Protein AF-A0A959JM61-F1 (afdb_monomer)

pLDDT: mean 92.89, std 10.43, range [40.22, 98.12]

Structure (mmCIF, N/CA/C/O backbone):
data_AF-A0A959JM61-F1
#
_entry.id   AF-A0A959JM61-F1
#
loop_
_atom_site.group_PDB
_atom_site.id
_atom_site.type_symbol
_atom_site.label_atom_id
_atom_site.label_alt_id
_atom_site.label_comp_id
_atom_site.label_asym_id
_atom_site.label_entity_id
_atom_site.label_seq_id
_atom_site.pdbx_PDB_ins_code
_atom_site.Cartn_x
_atom_site.Cartn_y
_atom_site.Cartn_z
_atom_site.occupancy
_atom_site.B_iso_or_equiv
_atom_site.auth_seq_id
_atom_site.auth_comp_id
_atom_site.auth_asym_id
_atom_site.auth_atom_id
_atom_site.pdbx_PDB_model_num
ATOM 1 N N . MET A 1 1 ? 18.772 -8.098 22.381 1.00 58.75 1 MET A N 1
ATOM 2 C CA . MET A 1 1 ? 17.762 -7.462 23.258 1.00 58.75 1 MET A CA 1
ATOM 3 C C . MET A 1 1 ? 16.749 -6.774 22.359 1.00 58.75 1 MET A C 1
ATOM 5 O O . MET A 1 1 ? 17.173 -6.195 21.367 1.00 58.75 1 MET A O 1
ATOM 9 N N . ALA A 1 2 ? 15.447 -6.894 22.627 1.00 76.56 2 ALA A N 1
ATOM 10 C CA . ALA A 1 2 ? 14.438 -6.195 21.831 1.00 76.56 2 ALA A CA 1
ATOM 11 C C . ALA A 1 2 ? 14.551 -4.683 22.075 1.00 76.56 2 ALA A C 1
ATOM 13 O O . ALA A 1 2 ? 14.667 -4.252 23.222 1.00 76.56 2 ALA A O 1
ATOM 14 N N . ASN A 1 3 ? 14.543 -3.886 21.006 1.00 86.38 3 ASN A N 1
ATOM 15 C CA . ASN A 1 3 ? 14.499 -2.434 21.136 1.00 86.38 3 ASN A CA 1
ATOM 16 C C . ASN A 1 3 ? 13.146 -2.035 21.751 1.00 86.38 3 ASN A C 1
ATOM 18 O O . ASN A 1 3 ? 12.114 -2.493 21.256 1.00 86.38 3 ASN A O 1
ATOM 22 N N . PRO A 1 4 ? 13.115 -1.209 22.812 1.00 92.19 4 PRO A N 1
ATOM 23 C CA . PRO A 1 4 ? 11.859 -0.804 23.427 1.00 92.19 4 PRO A CA 1
ATOM 24 C C . PRO A 1 4 ? 11.046 0.065 22.462 1.00 92.19 4 PRO A C 1
ATOM 26 O O . PRO A 1 4 ? 11.589 0.962 21.810 1.00 92.19 4 PRO A O 1
ATOM 29 N N . VAL A 1 5 ? 9.735 -0.176 22.398 1.00 92.31 5 VAL A N 1
ATOM 30 C CA . VAL A 1 5 ? 8.798 0.680 21.660 1.00 92.31 5 VAL A CA 1
ATOM 31 C C . VAL A 1 5 ? 8.721 2.031 22.371 1.00 92.31 5 VAL A C 1
ATOM 33 O O . VAL A 1 5 ? 8.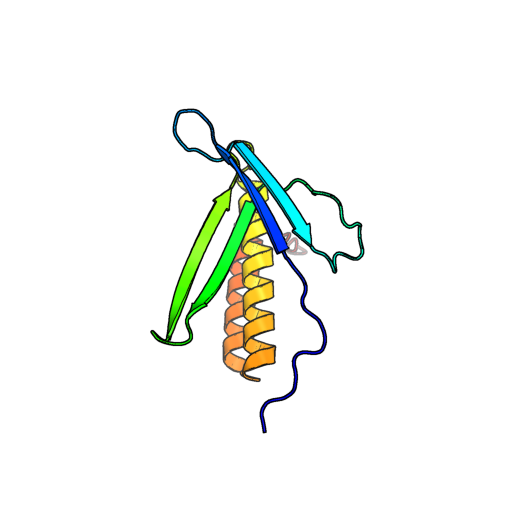341 2.100 23.536 1.00 92.31 5 VAL A O 1
ATOM 36 N N . LYS A 1 6 ? 9.109 3.107 21.677 1.00 94.31 6 LYS A N 1
ATOM 37 C CA . LYS A 1 6 ? 9.156 4.470 22.243 1.00 94.31 6 LYS A CA 1
ATOM 38 C C . LYS A 1 6 ? 7.919 5.314 21.936 1.00 94.31 6 LYS A C 1
ATOM 40 O O . LYS A 1 6 ? 7.650 6.270 22.652 1.00 94.31 6 LYS A O 1
ATOM 45 N N . LYS A 1 7 ? 7.196 4.985 20.867 1.00 93.44 7 LYS A N 1
ATOM 46 C CA . LYS A 1 7 ? 5.979 5.670 20.430 1.00 93.44 7 LYS A CA 1
ATOM 47 C C . LYS A 1 7 ? 5.056 4.657 19.768 1.00 93.44 7 LYS A C 1
ATOM 49 O O . LYS A 1 7 ? 5.527 3.796 19.027 1.00 93.44 7 LYS A O 1
ATOM 54 N N . VAL A 1 8 ? 3.762 4.793 20.029 1.00 92.88 8 VAL A N 1
ATOM 55 C CA . VAL A 1 8 ? 2.693 4.120 19.289 1.00 92.88 8 VAL A CA 1
ATOM 56 C C . VAL A 1 8 ? 1.951 5.195 18.503 1.00 92.88 8 VAL A C 1
ATOM 58 O O . VAL A 1 8 ? 1.721 6.285 19.023 1.00 92.88 8 VAL A O 1
ATOM 61 N N . SER A 1 9 ? 1.644 4.899 17.247 1.00 94.25 9 SER A N 1
ATOM 62 C CA . SER A 1 9 ? 0.930 5.777 16.323 1.00 94.25 9 SER A CA 1
ATOM 63 C C . SER A 1 9 ? -0.178 4.968 15.668 1.00 94.25 9 SER A C 1
ATOM 65 O O . SER A 1 9 ? 0.009 3.778 15.396 1.00 94.25 9 SER A O 1
ATOM 67 N N . SER A 1 10 ? -1.327 5.593 15.458 1.00 94.50 10 SER A N 1
ATOM 68 C CA . SER A 1 10 ? -2.526 4.943 14.947 1.00 94.50 10 SER A CA 1
ATOM 69 C C . SER A 1 10 ? -2.838 5.433 13.545 1.00 94.50 10 SER A C 1
ATOM 71 O O . SER A 1 10 ? -2.797 6.631 13.268 1.00 94.50 10 SER A O 1
ATOM 73 N N . ILE A 1 11 ? -3.231 4.499 12.683 1.00 94.69 11 ILE A N 1
ATOM 74 C CA . ILE A 1 11 ? -3.889 4.789 11.411 1.00 94.69 11 ILE A CA 1
ATOM 75 C C . ILE A 1 11 ? -5.330 4.305 11.550 1.00 94.69 11 ILE A C 1
ATOM 77 O O . ILE A 1 11 ? -5.564 3.161 11.936 1.00 94.69 11 ILE A O 1
ATOM 81 N N . GLN A 1 12 ? -6.294 5.178 11.272 1.00 96.12 12 GLN A N 1
ATOM 82 C CA . GLN A 1 12 ? -7.719 4.845 11.288 1.00 96.12 12 GLN A CA 1
ATOM 83 C C . GLN A 1 12 ? -8.281 5.042 9.890 1.00 96.12 12 GLN A C 1
ATOM 85 O O . GLN A 1 12 ? -8.024 6.073 9.272 1.00 96.12 12 GLN A O 1
ATOM 90 N N . ILE A 1 13 ? -9.034 4.054 9.412 1.00 97.00 13 ILE A N 1
ATOM 91 C CA . ILE A 1 13 ? -9.668 4.049 8.096 1.00 97.00 13 ILE A CA 1
ATOM 92 C C . ILE A 1 13 ? -11.145 3.735 8.315 1.00 97.00 13 ILE A C 1
ATOM 94 O O . ILE A 1 13 ? -11.470 2.672 8.846 1.00 97.00 13 ILE A O 1
ATOM 98 N N . ASN A 1 14 ? -12.022 4.644 7.898 1.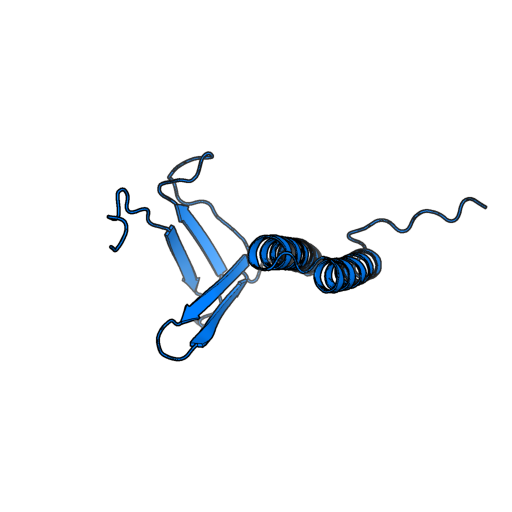00 97.62 14 ASN A N 1
ATOM 99 C CA . ASN A 1 14 ? -13.461 4.420 7.898 1.00 97.62 14 ASN A CA 1
ATOM 100 C C . ASN A 1 14 ? -13.924 4.168 6.465 1.00 97.62 14 ASN A C 1
ATOM 102 O O . ASN A 1 14 ? -13.532 4.876 5.537 1.00 97.62 14 ASN A O 1
ATOM 106 N N . ILE A 1 15 ? -14.773 3.156 6.306 1.00 98.00 15 ILE A N 1
ATOM 107 C CA . ILE A 1 15 ? -15.341 2.757 5.020 1.00 98.00 15 ILE A CA 1
ATOM 108 C C . ILE A 1 15 ? -16.859 2.878 5.140 1.00 98.00 15 ILE A C 1
ATOM 110 O O . ILE A 1 15 ? -17.482 2.159 5.923 1.00 98.00 15 ILE A O 1
ATOM 114 N N . GLY A 1 16 ? -17.451 3.792 4.377 1.00 97.69 16 GLY A N 1
ATOM 115 C CA . GLY A 1 16 ? -18.897 3.908 4.234 1.00 97.69 16 GLY A CA 1
ATOM 116 C C . GLY A 1 16 ? -19.385 2.976 3.135 1.00 97.69 16 GLY A C 1
ATOM 117 O O . GLY A 1 16 ? -18.939 3.075 1.993 1.00 97.69 16 GLY A O 1
ATOM 118 N N . LEU A 1 17 ? -20.295 2.066 3.477 1.00 97.81 17 LEU A N 1
ATOM 119 C CA . LEU A 1 17 ? -20.875 1.102 2.545 1.00 97.81 17 LEU A CA 1
ATOM 120 C C . LEU A 1 17 ? -22.337 1.451 2.254 1.00 97.81 17 LEU A C 1
ATOM 122 O O . LEU A 1 17 ? -23.062 1.871 3.155 1.00 97.81 17 LEU A O 1
ATOM 126 N N . ASN A 1 18 ? -22.787 1.213 1.023 1.00 96.19 18 ASN A N 1
ATOM 127 C CA . ASN A 1 18 ? -24.212 1.254 0.689 1.00 96.19 18 ASN A CA 1
ATOM 128 C C . ASN A 1 18 ? -24.946 -0.045 1.093 1.00 96.19 18 ASN A C 1
ATOM 130 O O . ASN A 1 18 ? -24.336 -1.003 1.577 1.00 96.19 18 ASN A O 1
ATOM 134 N N . ASP A 1 19 ? -26.255 -0.118 0.829 1.00 97.31 19 ASP A N 1
ATOM 135 C CA . ASP A 1 19 ? -27.109 -1.280 1.148 1.00 97.31 19 ASP A CA 1
ATOM 136 C C . ASP A 1 19 ? -26.631 -2.604 0.522 1.00 97.31 19 ASP A C 1
ATOM 138 O O . ASP A 1 19 ? -26.960 -3.690 1.000 1.00 97.31 19 ASP A O 1
ATOM 142 N N . LYS A 1 20 ? -25.831 -2.531 -0.549 1.00 96.75 20 LYS A N 1
ATOM 143 C CA . LYS A 1 20 ? -25.242 -3.687 -1.241 1.00 96.75 20 LYS A CA 1
ATOM 144 C C . LYS A 1 20 ? -23.828 -4.016 -0.758 1.00 96.75 20 LYS A C 1
ATOM 146 O O . LYS A 1 20 ? -23.179 -4.872 -1.354 1.00 96.75 20 LYS A O 1
ATOM 151 N N . LYS A 1 21 ? -23.358 -3.370 0.314 1.00 95.00 21 LYS A N 1
ATOM 152 C CA . LYS A 1 21 ? -22.000 -3.493 0.865 1.00 95.00 21 LYS A CA 1
ATOM 153 C C . LYS A 1 21 ? -20.897 -3.043 -0.103 1.00 95.00 21 LYS A C 1
ATOM 155 O O . LYS A 1 21 ? -19.780 -3.547 -0.032 1.00 95.00 21 LYS A O 1
ATOM 160 N N . ILE A 1 22 ? -21.202 -2.104 -0.998 1.00 95.56 22 ILE A N 1
ATOM 161 C CA . ILE A 1 22 ? -20.218 -1.502 -1.908 1.00 95.56 22 ILE A CA 1
ATOM 162 C C . ILE A 1 22 ? -19.682 -0.212 -1.263 1.00 95.56 22 ILE A C 1
ATOM 164 O O . ILE A 1 22 ? -20.499 0.556 -0.744 1.00 95.56 22 ILE A O 1
ATOM 168 N N . PRO A 1 23 ? -18.358 0.039 -1.269 1.00 96.94 23 PRO A N 1
ATOM 169 C CA . PRO A 1 23 ? -17.786 1.279 -0.749 1.00 96.94 23 PRO A CA 1
ATOM 170 C C . PRO A 1 23 ? -18.245 2.519 -1.525 1.00 96.94 23 PRO A C 1
ATOM 172 O O . PRO A 1 23 ? -18.042 2.618 -2.731 1.00 96.94 23 PRO A O 1
ATOM 175 N N . GLU A 1 24 ? -18.824 3.481 -0.812 1.00 97.88 24 GLU A N 1
ATOM 176 C CA . GLU A 1 24 ? -19.190 4.808 -1.333 1.00 97.88 24 GLU A CA 1
ATOM 177 C C . GLU A 1 24 ? -18.244 5.892 -0.815 1.00 97.88 24 GLU A C 1
ATOM 179 O O . GLU A 1 24 ? -17.932 6.841 -1.527 1.00 97.88 24 GLU A O 1
ATOM 184 N N . THR A 1 25 ? -17.754 5.752 0.420 1.00 97.94 25 THR A N 1
ATOM 185 C CA . THR A 1 25 ? -16.796 6.690 1.009 1.00 97.94 25 THR A CA 1
ATOM 186 C C . THR A 1 25 ? -15.647 5.948 1.668 1.00 97.94 25 THR A C 1
ATOM 188 O O . THR A 1 25 ? -15.829 4.898 2.290 1.00 97.94 25 THR A O 1
ATOM 191 N N . ILE A 1 26 ? -14.450 6.513 1.545 1.00 98.06 26 ILE A N 1
ATOM 192 C CA . ILE A 1 26 ? -13.275 6.091 2.298 1.00 98.06 26 ILE A CA 1
ATOM 193 C C . ILE A 1 26 ? -12.656 7.355 2.886 1.00 98.06 26 ILE A C 1
ATOM 195 O O . ILE A 1 26 ? -12.425 8.339 2.185 1.00 98.06 26 ILE A O 1
ATOM 199 N N . GLU A 1 27 ? -12.396 7.344 4.185 1.00 97.00 27 GLU A N 1
ATOM 200 C CA . GLU A 1 27 ? -11.665 8.409 4.861 1.00 97.00 27 GLU A CA 1
ATOM 201 C C . GLU A 1 27 ? -10.625 7.807 5.794 1.00 97.00 27 GLU A C 1
ATOM 203 O O . GLU A 1 27 ? -10.824 6.740 6.378 1.00 97.00 27 GLU A O 1
ATOM 208 N N . TRP A 1 28 ? -9.497 8.489 5.942 1.00 96.12 28 TRP A N 1
ATOM 209 C CA . TRP A 1 28 ? -8.419 8.023 6.799 1.00 96.12 28 TRP A CA 1
ATOM 210 C C . TRP A 1 28 ? -7.818 9.163 7.611 1.00 96.12 28 TRP A C 1
ATOM 212 O O . TRP A 1 28 ? -7.881 10.330 7.226 1.00 96.12 28 TRP A O 1
ATOM 222 N N . LYS A 1 29 ? -7.212 8.825 8.745 1.00 95.44 29 LYS A N 1
ATOM 223 C CA . LYS A 1 29 ? -6.354 9.731 9.514 1.00 95.44 29 LYS A CA 1
ATOM 224 C C . LYS A 1 29 ? -5.180 8.969 10.108 1.00 95.44 29 LYS A C 1
ATOM 226 O O . LYS A 1 29 ? -5.257 7.757 10.318 1.00 95.44 29 LYS A O 1
ATOM 231 N N . SER A 1 30 ? -4.113 9.697 10.405 1.00 94.69 30 SER A N 1
ATOM 232 C CA . SER A 1 30 ? -2.940 9.180 11.102 1.00 94.69 30 SER A CA 1
ATOM 233 C C . SER A 1 30 ? -2.478 10.183 12.149 1.00 94.69 30 SER A C 1
ATOM 235 O O . SER A 1 30 ? -2.489 11.389 11.885 1.00 94.69 30 SER A O 1
ATOM 237 N N . ASP A 1 31 ? -2.039 9.686 13.306 1.00 92.38 31 ASP A N 1
ATOM 238 C CA . ASP A 1 31 ? -1.467 10.520 14.374 1.00 92.38 31 ASP A CA 1
ATOM 239 C C . ASP A 1 31 ? -0.190 11.254 13.911 1.00 92.38 31 ASP A C 1
ATOM 241 O O . ASP A 1 31 ? 0.190 12.268 14.493 1.00 92.38 31 ASP A O 1
ATOM 245 N N . ASP A 1 32 ? 0.455 10.757 12.848 1.00 89.06 32 ASP A N 1
ATOM 246 C CA . ASP A 1 32 ? 1.694 11.287 12.268 1.00 89.06 32 ASP A CA 1
ATOM 247 C C . ASP A 1 32 ? 1.506 11.944 10.891 1.00 89.06 32 ASP A C 1
ATOM 249 O O . ASP A 1 32 ? 2.482 12.169 10.175 1.00 89.06 32 ASP A O 1
ATOM 253 N N . ASN A 1 33 ? 0.271 12.252 10.482 1.00 85.38 33 ASN A N 1
ATOM 254 C CA . ASN A 1 33 ? 0.047 12.932 9.207 1.00 85.38 33 ASN A CA 1
ATOM 255 C C . ASN A 1 33 ? 0.522 14.403 9.280 1.00 85.38 33 ASN A C 1
ATOM 257 O O . ASN A 1 33 ? -0.078 15.199 10.009 1.00 85.38 33 ASN A O 1
ATOM 261 N N . PRO A 1 34 ? 1.545 14.809 8.498 1.00 81.44 34 PRO A N 1
ATOM 262 C CA . PRO A 1 34 ? 2.063 16.179 8.526 1.00 81.44 34 PRO A CA 1
ATOM 263 C C . PRO A 1 34 ? 1.063 17.215 7.993 1.00 81.44 34 PRO A C 1
ATOM 265 O O . PRO A 1 34 ? 1.205 18.401 8.279 1.00 81.44 34 PRO A O 1
ATOM 268 N N . ASN A 1 35 ? 0.045 16.780 7.244 1.00 80.69 35 ASN A N 1
ATOM 269 C CA . ASN A 1 35 ? -0.951 17.652 6.619 1.00 80.69 35 ASN A CA 1
ATOM 270 C C . ASN A 1 35 ? -2.215 17.851 7.479 1.00 80.69 35 ASN A C 1
ATOM 272 O O . ASN A 1 35 ? -3.137 18.542 7.051 1.00 80.69 35 ASN A O 1
ATOM 276 N N . GLY A 1 36 ? -2.269 17.258 8.677 1.00 80.75 36 GLY A N 1
ATOM 277 C CA . GLY A 1 36 ? -3.381 17.394 9.620 1.00 80.75 36 GLY A CA 1
ATOM 278 C C . GLY A 1 36 ? -3.848 16.060 10.202 1.00 80.75 36 GLY A C 1
ATOM 279 O O . GLY A 1 36 ? -3.717 15.010 9.582 1.00 80.75 36 GLY A O 1
ATOM 280 N N . THR A 1 37 ? -4.422 16.105 11.404 1.00 80.44 37 THR A N 1
ATOM 281 C CA . THR A 1 37 ? -4.829 14.916 12.182 1.00 80.44 37 THR A CA 1
ATOM 282 C C . THR A 1 37 ? -6.306 14.533 12.015 1.00 80.44 37 THR A C 1
ATOM 284 O O . THR A 1 37 ? -6.765 13.543 12.588 1.00 80.44 37 THR A O 1
ATOM 287 N N . GLY A 1 38 ? -7.069 15.315 11.247 1.00 92.38 38 GLY A N 1
ATOM 288 C CA . GLY A 1 38 ? -8.468 15.031 10.925 1.00 92.38 38 GLY A CA 1
ATOM 289 C C . GLY A 1 38 ? -8.627 13.921 9.884 1.00 92.38 38 GLY A C 1
ATOM 290 O O . GLY A 1 38 ? -7.669 13.532 9.213 1.00 92.38 38 GLY A O 1
ATOM 291 N N . PHE A 1 39 ? -9.856 13.424 9.737 1.00 95.44 39 PHE A N 1
ATOM 292 C CA . PHE A 1 39 ? -10.191 12.504 8.653 1.00 95.44 39 PHE A CA 1
ATOM 293 C C . PHE A 1 39 ? -10.074 13.206 7.300 1.00 95.44 39 PHE A C 1
ATOM 295 O O . PHE A 1 39 ? -10.586 14.308 7.107 1.00 95.44 39 PHE A O 1
ATOM 302 N N . THR A 1 40 ? -9.369 12.557 6.379 1.00 95.00 40 THR A N 1
ATOM 303 C CA . THR A 1 40 ? -9.156 13.009 5.007 1.00 95.00 40 THR A CA 1
ATOM 304 C C . THR A 1 40 ? -9.819 12.015 4.055 1.00 95.00 40 THR A C 1
ATOM 306 O O . THR A 1 40 ? -9.521 10.820 4.146 1.00 95.00 40 THR A O 1
ATOM 309 N N . PRO A 1 41 ? -10.696 12.468 3.142 1.00 96.06 41 PRO A N 1
ATOM 310 C CA . PRO A 1 41 ? -11.335 11.584 2.178 1.00 96.06 41 PRO A CA 1
ATOM 311 C C . PRO A 1 41 ? -10.330 11.077 1.136 1.00 96.06 41 PRO A C 1
ATOM 313 O O . PRO A 1 41 ? -9.432 11.806 0.707 1.00 96.06 41 PRO A O 1
ATOM 316 N N . CYS A 1 42 ? -10.504 9.837 0.691 1.00 96.06 42 CYS A N 1
ATOM 317 C CA . CYS A 1 42 ? -9.825 9.280 -0.472 1.00 96.06 42 CYS A CA 1
ATOM 318 C C . CYS A 1 42 ? -10.779 8.394 -1.285 1.00 96.06 42 CYS A C 1
ATOM 320 O O . CYS A 1 42 ? -11.836 7.987 -0.811 1.00 96.06 42 CYS A O 1
ATOM 322 N N . LYS A 1 43 ? -10.398 8.111 -2.533 1.00 97.88 43 LYS A N 1
ATOM 323 C CA . LYS A 1 43 ? -11.188 7.271 -3.445 1.00 97.88 43 LYS A CA 1
ATOM 324 C C . LYS A 1 43 ? -10.756 5.808 -3.469 1.00 97.88 43 LYS A C 1
ATOM 326 O O . LYS A 1 43 ? -11.495 4.960 -3.944 1.00 97.88 43 LYS A O 1
ATOM 331 N N . ALA A 1 44 ? -9.555 5.506 -2.983 1.00 97.75 44 ALA A N 1
ATOM 332 C CA . ALA A 1 44 ? -9.017 4.154 -2.974 1.00 97.75 44 ALA A CA 1
ATOM 333 C C . ALA A 1 44 ? -8.016 3.934 -1.844 1.00 97.75 44 ALA A C 1
ATOM 335 O O . ALA A 1 44 ? -7.418 4.873 -1.310 1.00 97.75 44 ALA A O 1
ATOM 336 N N . LEU A 1 45 ? -7.843 2.658 -1.521 1.00 95.94 45 LEU A N 1
ATOM 337 C CA . LEU A 1 45 ? -6.932 2.105 -0.534 1.00 95.94 45 LEU A CA 1
ATOM 338 C C . LEU A 1 45 ? -6.431 0.759 -1.060 1.00 95.94 45 LEU A C 1
ATOM 340 O O . LEU A 1 45 ? -7.228 -0.082 -1.469 1.00 95.94 45 LEU A O 1
ATOM 344 N N . SER A 1 46 ? -5.126 0.532 -0.952 1.00 96.00 46 SER A N 1
ATOM 345 C CA . SER A 1 46 ? -4.536 -0.805 -1.013 1.00 96.00 46 SER A CA 1
ATOM 346 C C . SER A 1 46 ? -3.680 -0.998 0.232 1.00 96.00 46 SER A C 1
ATOM 348 O O . SER A 1 46 ? -2.733 -0.243 0.467 1.00 96.00 46 SER A O 1
ATOM 350 N N . LEU A 1 47 ? -4.051 -1.966 1.067 1.00 95.44 47 LEU A N 1
ATOM 351 C CA . LEU A 1 47 ? -3.353 -2.312 2.300 1.00 95.44 47 LEU A CA 1
ATOM 352 C C . LEU A 1 47 ? -2.839 -3.742 2.199 1.00 95.44 47 LEU A C 1
ATOM 354 O O . LEU A 1 47 ? -3.617 -4.669 1.995 1.00 95.44 47 LEU A O 1
ATOM 358 N N . SER A 1 48 ? -1.532 -3.916 2.385 1.00 96.31 48 SER A N 1
ATOM 359 C CA . SER A 1 48 ? -0.884 -5.225 2.478 1.00 96.31 48 SER A CA 1
ATOM 360 C C . SER A 1 48 ? -0.227 -5.374 3.848 1.00 96.31 48 SER A C 1
ATOM 362 O O . SER A 1 48 ? 0.584 -4.534 4.239 1.00 96.31 48 SER A O 1
ATOM 364 N N . LEU A 1 49 ? -0.572 -6.435 4.575 1.00 95.81 49 LEU A N 1
ATOM 365 C CA . LEU A 1 49 ? -0.014 -6.770 5.885 1.00 95.81 49 LEU A CA 1
ATOM 366 C C . LEU A 1 49 ? 0.697 -8.117 5.774 1.00 95.81 49 LEU A C 1
ATOM 368 O O . LEU A 1 49 ? 0.069 -9.117 5.437 1.00 95.81 49 LEU A O 1
ATOM 372 N N . PHE A 1 50 ? 2.001 -8.141 6.046 1.00 96.50 50 PHE A N 1
ATOM 373 C CA . PHE A 1 50 ? 2.764 -9.385 6.073 1.00 96.50 50 PHE A CA 1
ATOM 374 C C . PHE A 1 50 ? 2.627 -10.036 7.450 1.00 96.50 50 PHE A C 1
ATOM 376 O O . PHE A 1 50 ? 3.099 -9.490 8.452 1.00 96.50 50 PHE A O 1
ATOM 383 N N . ASP A 1 51 ? 1.940 -11.170 7.498 1.00 94.94 51 ASP A N 1
ATOM 384 C CA . ASP A 1 51 ? 1.690 -11.905 8.725 1.00 94.94 51 ASP A CA 1
ATOM 385 C C . ASP A 1 51 ? 2.970 -12.583 9.231 1.00 94.94 51 ASP A C 1
ATOM 387 O O . ASP A 1 51 ? 3.717 -13.216 8.484 1.00 94.94 51 ASP A O 1
ATOM 391 N N . LYS A 1 52 ? 3.233 -12.444 10.532 1.00 94.62 52 LYS A N 1
ATOM 392 C CA . LYS A 1 52 ? 4.469 -12.937 11.148 1.00 94.62 52 LYS A CA 1
ATOM 393 C C . LYS A 1 52 ? 4.470 -14.454 11.356 1.00 94.62 52 LYS A C 1
ATOM 395 O O . LYS A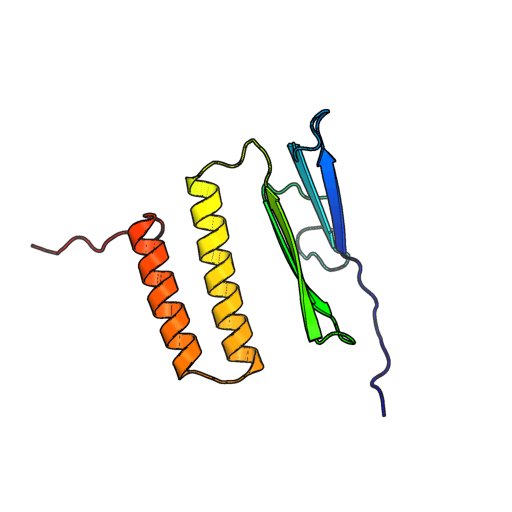 1 52 ? 5.546 -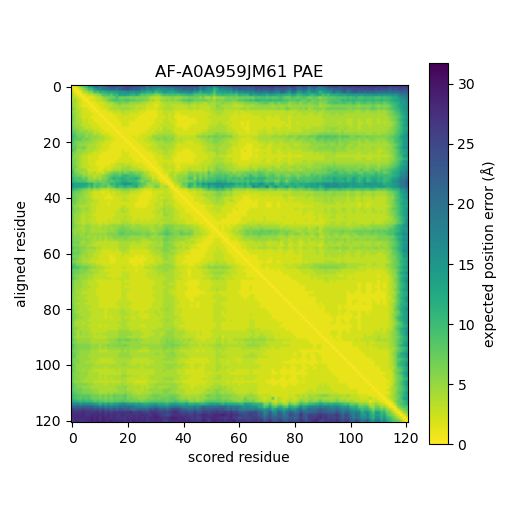15.047 11.390 1.00 94.62 52 LYS A O 1
ATOM 400 N N . GLU A 1 53 ? 3.309 -15.055 11.585 1.00 95.00 53 GLU A N 1
ATOM 401 C CA . GLU A 1 53 ? 3.181 -16.463 11.965 1.00 95.00 53 GLU A CA 1
ATOM 402 C C . GLU A 1 53 ? 3.099 -17.361 10.730 1.00 95.00 53 GLU A C 1
ATOM 404 O O . GLU A 1 53 ? 3.849 -18.329 10.616 1.00 95.00 53 GLU A O 1
ATOM 409 N N . TYR A 1 54 ? 2.240 -16.997 9.783 1.00 95.19 54 TYR A N 1
ATOM 410 C CA . TYR A 1 54 ? 1.965 -17.761 8.571 1.00 95.19 54 TYR A CA 1
ATOM 411 C C . TYR A 1 54 ? 2.840 -17.348 7.383 1.00 95.19 54 TYR A C 1
ATOM 413 O O . TYR A 1 54 ? 2.867 -18.063 6.383 1.00 95.19 54 TYR A O 1
ATOM 421 N N . LEU A 1 55 ? 3.576 -16.231 7.493 1.00 94.62 55 LEU A N 1
ATOM 422 C CA . LEU A 1 55 ? 4.423 -15.675 6.427 1.00 94.62 55 LEU A CA 1
ATOM 423 C C . LEU A 1 55 ? 3.648 -15.390 5.128 1.00 94.62 55 LEU A C 1
ATOM 425 O O . LEU A 1 55 ? 4.196 -15.493 4.030 1.00 94.62 55 LEU A O 1
ATOM 429 N N . ASP A 1 56 ? 2.375 -15.026 5.268 1.00 95.69 56 ASP A N 1
ATOM 430 C CA . ASP A 1 56 ? 1.469 -14.703 4.166 1.00 95.69 56 ASP A CA 1
ATOM 431 C C . ASP A 1 56 ? 1.185 -13.192 4.102 1.00 95.69 56 ASP A C 1
ATOM 433 O O . ASP A 1 56 ? 1.439 -12.451 5.052 1.00 95.69 56 ASP A O 1
ATOM 437 N N . THR A 1 57 ? 0.662 -12.709 2.975 1.00 95.62 57 THR A N 1
ATOM 438 C CA . THR A 1 57 ? 0.259 -11.308 2.800 1.00 95.62 57 THR A CA 1
ATOM 439 C C . THR A 1 57 ? -1.259 -11.174 2.822 1.00 95.62 57 THR A C 1
ATOM 441 O O . THR A 1 57 ? -1.936 -11.478 1.841 1.00 95.62 57 THR A O 1
ATOM 444 N N . LEU A 1 58 ? -1.795 -10.629 3.913 1.00 95.25 58 LEU A N 1
ATOM 445 C CA . LEU A 1 58 ? -3.198 -10.232 3.998 1.00 95.25 58 LEU A CA 1
ATOM 446 C C . LEU A 1 58 ? -3.406 -8.942 3.205 1.00 95.25 58 LEU A C 1
ATOM 448 O O . LEU A 1 58 ? -2.635 -7.991 3.358 1.00 95.25 58 LEU A O 1
ATOM 452 N N . LYS A 1 59 ? -4.454 -8.896 2.378 1.00 95.06 59 LYS A N 1
ATOM 453 C CA . LYS A 1 59 ? -4.747 -7.747 1.515 1.00 95.06 59 LYS A CA 1
ATOM 454 C C . LYS A 1 59 ? -6.158 -7.216 1.700 1.00 95.06 59 LYS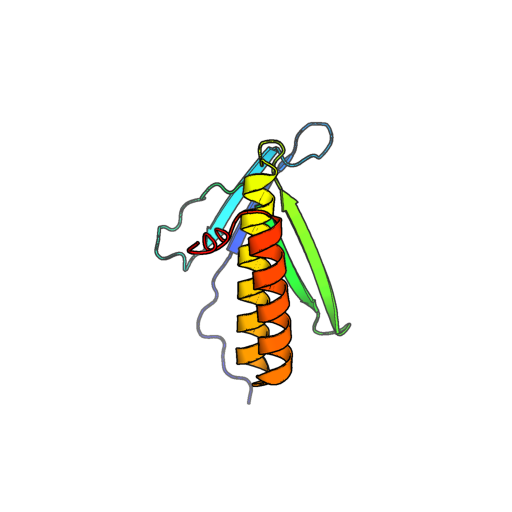 A C 1
ATOM 456 O O . LYS A 1 59 ? -7.110 -7.985 1.820 1.00 95.06 59 LYS A O 1
ATOM 461 N N . ILE A 1 60 ? -6.271 -5.892 1.682 1.00 95.25 60 ILE A N 1
ATOM 462 C CA . ILE A 1 60 ? -7.533 -5.161 1.585 1.00 95.25 60 ILE A CA 1
ATOM 463 C C . ILE A 1 60 ? -7.368 -4.131 0.471 1.00 95.25 60 ILE A C 1
ATOM 465 O O . ILE A 1 60 ? -6.628 -3.161 0.629 1.00 95.25 60 ILE A O 1
ATOM 469 N N . ASP A 1 61 ? -8.081 -4.347 -0.630 1.00 96.06 61 ASP A N 1
ATOM 470 C CA . ASP A 1 61 ? -8.107 -3.455 -1.784 1.00 96.06 61 ASP A CA 1
ATOM 471 C C . ASP A 1 61 ? -9.535 -2.931 -1.952 1.00 96.06 61 ASP A C 1
ATOM 473 O O . ASP A 1 61 ? -10.468 -3.703 -2.176 1.00 96.06 61 ASP A O 1
ATOM 477 N N . LEU A 1 62 ? -9.719 -1.622 -1.779 1.00 96.81 62 LEU A N 1
ATOM 478 C CA . LEU A 1 62 ? -11.024 -0.965 -1.820 1.00 96.81 62 LEU A CA 1
ATOM 479 C C . LEU A 1 62 ? -10.949 0.302 -2.662 1.00 96.81 62 LEU A C 1
ATOM 481 O O . LEU A 1 62 ? -9.957 1.031 -2.625 1.00 96.81 62 LEU A O 1
ATOM 485 N N . TRP A 1 63 ? -12.033 0.591 -3.370 1.00 97.94 63 TRP A N 1
ATOM 486 C CA . TRP A 1 63 ? -12.228 1.838 -4.095 1.00 97.94 63 TRP A CA 1
ATOM 487 C C . TRP A 1 63 ? -13.695 2.253 -4.051 1.00 97.94 63 TRP A C 1
ATOM 489 O O . TRP A 1 63 ? -14.584 1.409 -3.916 1.00 97.94 63 TRP A O 1
ATOM 499 N N . THR A 1 64 ? -13.937 3.556 -4.132 1.00 97.81 64 THR A N 1
ATOM 500 C CA . THR A 1 64 ? -15.274 4.143 -4.173 1.00 97.81 64 THR A CA 1
ATOM 501 C C . THR A 1 64 ? -15.886 4.005 -5.566 1.00 97.81 64 THR A C 1
ATOM 503 O O . THR A 1 64 ? -15.186 3.927 -6.579 1.00 97.81 64 THR A O 1
ATOM 506 N N . THR A 1 65 ? -17.216 3.977 -5.635 1.00 96.62 65 THR A N 1
ATOM 507 C CA . THR A 1 65 ? -17.971 3.870 -6.898 1.00 96.62 65 THR A CA 1
ATOM 508 C C . THR A 1 65 ? -17.732 5.041 -7.860 1.00 96.62 65 THR A C 1
ATOM 510 O O . THR A 1 65 ? -17.861 4.869 -9.071 1.00 96.62 65 THR A O 1
ATOM 513 N N . ASP A 1 66 ? -17.370 6.218 -7.342 1.00 96.44 66 ASP A N 1
ATOM 514 C CA . ASP A 1 66 ? -17.081 7.435 -8.109 1.00 96.44 66 ASP A CA 1
ATOM 515 C C . ASP A 1 66 ? -15.630 7.514 -8.623 1.00 96.44 66 ASP A C 1
ATOM 517 O O . ASP A 1 66 ? -15.247 8.502 -9.262 1.00 96.44 66 ASP A O 1
ATOM 521 N N . MET A 1 67 ? -14.807 6.497 -8.344 1.00 97.38 67 MET A N 1
ATOM 522 C CA . MET A 1 67 ? -13.444 6.418 -8.854 1.00 97.38 67 MET A CA 1
ATOM 523 C C . MET A 1 67 ? -13.450 6.110 -10.353 1.00 97.38 67 MET A C 1
ATOM 525 O O . MET A 1 67 ? -13.914 5.060 -10.801 1.00 97.38 67 MET A O 1
ATOM 529 N N . GLN A 1 68 ? -12.907 7.029 -11.145 1.00 97.50 68 GLN A N 1
ATOM 530 C CA . GLN A 1 68 ? -12.811 6.867 -12.591 1.00 97.50 68 GLN A CA 1
ATOM 531 C C . GLN A 1 68 ? -11.659 5.933 -12.971 1.00 97.50 68 GLN A C 1
ATOM 533 O O . GLN A 1 68 ? -10.655 5.840 -12.268 1.00 97.50 68 GLN A O 1
ATOM 538 N N . VAL A 1 69 ? -11.755 5.311 -14.150 1.00 96.50 69 VAL A N 1
ATOM 539 C CA . VAL A 1 69 ? -10.703 4.422 -14.677 1.00 96.50 69 VAL A CA 1
ATOM 540 C C . VAL A 1 69 ? -9.347 5.132 -14.741 1.00 96.50 69 VAL A C 1
ATOM 542 O O . VAL A 1 69 ? -8.364 4.603 -14.242 1.00 96.50 69 VAL A O 1
ATOM 545 N N . VAL A 1 70 ? -9.303 6.375 -15.230 1.00 96.12 70 VAL A N 1
ATOM 546 C CA . VAL A 1 70 ? -8.061 7.169 -15.288 1.00 96.12 70 VAL A CA 1
ATOM 547 C C . VAL A 1 70 ? -7.466 7.460 -13.901 1.00 96.12 70 VAL A C 1
ATOM 549 O O . VAL A 1 70 ? -6.247 7.521 -13.736 1.00 96.12 70 VAL A O 1
ATOM 552 N N . GLU A 1 71 ? -8.311 7.623 -12.878 1.00 96.94 71 GLU A N 1
ATOM 553 C CA . GLU A 1 71 ? -7.859 7.794 -11.494 1.00 96.94 71 GLU A CA 1
ATOM 554 C C . GLU A 1 71 ? -7.309 6.473 -10.937 1.00 96.94 71 GLU A C 1
ATOM 556 O O . GLU A 1 71 ? -6.295 6.486 -10.237 1.00 96.94 71 GLU A O 1
ATOM 561 N N . MET A 1 72 ? -7.941 5.342 -11.273 1.00 97.69 72 MET A N 1
ATOM 562 C CA . MET A 1 72 ? -7.480 4.001 -10.901 1.00 97.69 72 MET A CA 1
ATOM 563 C C . MET A 1 72 ? -6.140 3.669 -11.553 1.00 97.69 72 MET A C 1
ATOM 565 O O . MET A 1 72 ? -5.222 3.239 -10.857 1.00 97.69 72 MET A O 1
ATOM 569 N N . ASP A 1 73 ? -5.977 3.950 -12.845 1.00 97.62 73 ASP A N 1
ATOM 570 C CA . ASP A 1 73 ? -4.703 3.773 -13.544 1.00 97.62 73 ASP A CA 1
ATOM 571 C C . ASP A 1 73 ? -3.599 4.571 -12.841 1.00 97.62 73 ASP A C 1
ATOM 573 O O . ASP A 1 73 ? -2.520 4.047 -12.547 1.00 97.62 73 ASP A O 1
ATOM 577 N N . ARG A 1 74 ? -3.885 5.830 -12.476 1.00 97.25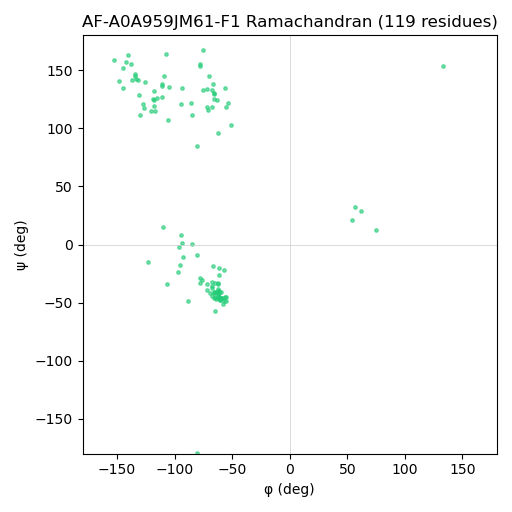 74 ARG A N 1
ATOM 578 C CA . ARG A 1 74 ? -2.943 6.675 -11.734 1.00 97.25 74 ARG A CA 1
ATOM 579 C C . ARG A 1 74 ? -2.611 6.107 -10.355 1.00 97.25 74 ARG A C 1
ATOM 581 O O . ARG A 1 74 ? -1.444 6.127 -9.962 1.00 97.25 74 ARG A O 1
ATOM 588 N N . PHE A 1 75 ? -3.607 5.610 -9.628 1.00 97.88 75 PHE A N 1
ATOM 589 C CA . PHE A 1 75 ? -3.421 4.974 -8.325 1.00 97.88 75 PHE A CA 1
ATOM 590 C C . PHE A 1 75 ? -2.544 3.720 -8.426 1.00 97.88 75 PHE A C 1
ATOM 592 O O . PHE A 1 75 ? -1.588 3.577 -7.659 1.00 97.88 75 PHE A O 1
ATOM 599 N N . VAL A 1 76 ? -2.805 2.850 -9.404 1.00 97.81 76 VAL A N 1
ATOM 600 C CA . VAL A 1 76 ? -2.035 1.621 -9.629 1.00 97.81 76 VAL A CA 1
ATOM 601 C C . VAL A 1 76 ? -0.605 1.946 -10.049 1.00 97.81 76 VAL A C 1
ATOM 603 O O . VAL A 1 76 ? 0.327 1.413 -9.452 1.00 97.81 76 VAL A O 1
ATOM 606 N N . TYR A 1 77 ? -0.401 2.871 -10.989 1.00 97.62 77 TYR A N 1
ATOM 607 C CA . TYR A 1 77 ? 0.937 3.293 -11.420 1.00 97.62 77 TYR A CA 1
ATOM 608 C C . TYR A 1 77 ? 1.799 3.787 -10.248 1.00 97.62 77 TYR A C 1
ATOM 610 O O . TYR A 1 77 ? 2.933 3.336 -10.068 1.00 97.62 77 TYR A O 1
ATOM 618 N N . GLN A 1 78 ? 1.255 4.670 -9.402 1.00 97.00 78 GLN A N 1
ATOM 619 C CA . GLN A 1 78 ? 1.983 5.186 -8.234 1.00 97.00 78 GLN A CA 1
ATOM 620 C C . GLN A 1 78 ? 2.228 4.105 -7.174 1.00 97.00 78 GLN A C 1
ATOM 622 O O . GLN A 1 78 ? 3.288 4.079 -6.540 1.00 97.00 78 GLN A O 1
ATOM 627 N N . THR A 1 79 ? 1.271 3.191 -6.997 1.00 97.31 79 THR A N 1
ATOM 628 C CA . THR A 1 79 ? 1.402 2.052 -6.082 1.00 97.31 79 THR A CA 1
ATOM 629 C C . THR A 1 79 ? 2.514 1.111 -6.536 1.00 97.31 79 THR A C 1
ATOM 631 O O . THR A 1 79 ? 3.386 0.772 -5.737 1.00 97.31 79 THR A O 1
ATOM 634 N N . LEU A 1 80 ? 2.556 0.749 -7.822 1.00 97.56 80 LEU A N 1
ATOM 635 C CA . LEU A 1 80 ? 3.605 -0.105 -8.382 1.00 97.56 80 LEU A CA 1
ATOM 636 C C . LEU A 1 80 ? 4.992 0.519 -8.199 1.00 97.56 80 LEU A C 1
ATOM 638 O O . LEU A 1 80 ? 5.901 -0.151 -7.708 1.00 97.56 80 LEU A O 1
ATOM 642 N N . ARG A 1 81 ? 5.138 1.816 -8.502 1.00 96.75 81 ARG A N 1
ATOM 643 C CA . ARG A 1 81 ? 6.392 2.551 -8.284 1.00 96.75 81 ARG A CA 1
ATOM 644 C C . ARG A 1 81 ? 6.833 2.523 -6.823 1.00 96.75 81 ARG A C 1
ATOM 646 O O . ARG A 1 81 ? 7.985 2.211 -6.530 1.00 96.75 81 ARG A O 1
ATOM 653 N N . SER A 1 82 ? 5.901 2.766 -5.904 1.00 96.94 82 SER A N 1
ATOM 654 C CA . SER A 1 82 ? 6.175 2.716 -4.464 1.00 96.94 82 SER A CA 1
ATOM 655 C C . SER A 1 82 ? 6.606 1.321 -3.999 1.00 96.94 82 SER A C 1
ATOM 657 O O . SER A 1 82 ? 7.499 1.209 -3.158 1.00 96.94 82 SER A O 1
ATOM 659 N N . ILE A 1 83 ? 6.011 0.259 -4.555 1.00 96.75 83 ILE A N 1
ATOM 660 C CA . ILE A 1 83 ? 6.376 -1.133 -4.259 1.00 96.75 83 ILE A CA 1
ATOM 661 C C . ILE A 1 83 ? 7.775 -1.456 -4.795 1.00 96.75 83 ILE A C 1
ATOM 663 O O . ILE A 1 83 ? 8.566 -2.053 -4.065 1.00 96.75 83 ILE A O 1
ATOM 667 N N . ALA A 1 84 ? 8.109 -1.043 -6.021 1.00 97.81 84 ALA A N 1
ATOM 668 C CA . ALA A 1 84 ? 9.448 -1.227 -6.585 1.00 97.81 84 ALA A CA 1
ATOM 669 C C . ALA A 1 84 ? 10.519 -0.531 -5.730 1.00 97.81 84 ALA A C 1
ATOM 671 O O . ALA A 1 84 ? 11.521 -1.145 -5.358 1.00 97.81 84 ALA A O 1
ATOM 672 N N . ASP A 1 85 ? 10.264 0.714 -5.322 1.00 97.00 85 ASP A N 1
ATOM 673 C CA . ASP A 1 85 ? 11.173 1.463 -4.454 1.00 97.00 85 ASP A CA 1
ATOM 674 C C . ASP A 1 85 ? 11.295 0.826 -3.061 1.00 97.00 85 ASP A C 1
ATOM 676 O O . ASP A 1 85 ? 12.388 0.756 -2.491 1.00 97.00 85 ASP A O 1
ATOM 680 N N . MET A 1 86 ? 10.182 0.353 -2.489 1.00 97.25 86 MET A N 1
ATOM 681 C CA . MET A 1 86 ? 10.174 -0.377 -1.219 1.00 97.25 86 MET A CA 1
ATOM 682 C C . MET A 1 86 ? 11.015 -1.653 -1.313 1.00 97.25 86 MET A C 1
ATOM 684 O O . MET A 1 86 ? 11.852 -1.889 -0.442 1.00 97.25 86 MET A O 1
ATOM 688 N N . TYR A 1 87 ? 10.820 -2.448 -2.366 1.00 97.88 87 TYR A N 1
ATOM 689 C CA . TYR A 1 87 ? 11.558 -3.686 -2.597 1.00 97.88 87 TYR A CA 1
ATOM 690 C C . TYR A 1 87 ? 13.060 -3.429 -2.742 1.00 97.88 87 TYR A C 1
ATOM 692 O O . TYR A 1 87 ? 13.867 -4.099 -2.089 1.00 97.88 87 TYR A O 1
ATOM 700 N N . HIS A 1 88 ? 13.438 -2.409 -3.518 1.00 97.94 88 HIS A N 1
ATOM 701 C CA . HIS A 1 88 ? 14.829 -1.995 -3.657 1.00 97.94 88 HIS A CA 1
ATOM 702 C C . HIS A 1 88 ? 15.442 -1.619 -2.304 1.00 97.94 88 HIS A C 1
ATOM 704 O O . HIS A 1 88 ? 16.472 -2.172 -1.931 1.00 97.94 88 HIS A O 1
ATOM 710 N N . ARG A 1 89 ? 14.795 -0.740 -1.523 1.00 97.69 89 ARG A N 1
ATOM 711 C CA . ARG A 1 89 ? 15.308 -0.324 -0.202 1.00 97.69 89 ARG A CA 1
ATOM 712 C C . ARG A 1 89 ? 15.416 -1.479 0.795 1.00 97.69 89 ARG A C 1
ATOM 714 O O . ARG A 1 89 ? 16.295 -1.455 1.648 1.00 97.69 89 ARG A O 1
ATOM 721 N N . ALA A 1 90 ? 14.511 -2.453 0.722 1.00 97.50 90 ALA A N 1
ATOM 722 C CA . ALA A 1 90 ? 14.484 -3.580 1.649 1.00 97.50 90 ALA A CA 1
ATOM 723 C C . ALA A 1 90 ? 15.549 -4.644 1.337 1.00 97.50 90 ALA A C 1
ATOM 725 O O . ALA A 1 90 ? 15.991 -5.342 2.247 1.00 97.50 90 ALA A O 1
ATOM 726 N N . THR A 1 91 ? 15.948 -4.787 0.070 1.00 97.69 91 THR A N 1
ATOM 727 C CA . THR A 1 91 ? 16.779 -5.918 -0.387 1.00 97.69 91 THR A CA 1
ATOM 728 C C . THR A 1 91 ? 18.093 -5.513 -1.051 1.00 97.69 91 THR A C 1
ATOM 730 O O . THR A 1 91 ? 18.963 -6.361 -1.228 1.00 97.69 91 THR A O 1
ATOM 733 N N . ASN A 1 92 ? 18.242 -4.244 -1.443 1.00 97.25 92 ASN A N 1
ATOM 734 C CA . ASN A 1 92 ? 19.289 -3.743 -2.339 1.00 97.25 92 ASN A CA 1
ATOM 735 C C . ASN A 1 92 ? 19.379 -4.496 -3.682 1.00 97.25 92 ASN A C 1
ATOM 737 O O . ASN A 1 92 ? 20.412 -4.459 -4.349 1.00 97.25 92 ASN A O 1
ATOM 741 N N . ASN A 1 93 ? 18.315 -5.188 -4.104 1.00 97.88 93 ASN A N 1
ATOM 742 C CA . ASN A 1 93 ? 18.294 -5.892 -5.381 1.00 97.88 93 ASN A CA 1
ATOM 743 C C . ASN A 1 93 ? 18.010 -4.918 -6.533 1.00 97.88 93 ASN A C 1
ATOM 745 O O . ASN A 1 93 ? 16.870 -4.745 -6.962 1.00 97.88 93 ASN A O 1
ATOM 749 N N . THR A 1 94 ? 19.063 -4.271 -7.027 1.00 96.88 94 THR A N 1
ATOM 750 C CA . THR A 1 94 ? 18.969 -3.280 -8.107 1.00 96.88 94 THR A CA 1
ATOM 751 C C . THR A 1 94 ? 18.499 -3.882 -9.429 1.00 96.88 94 THR A C 1
ATOM 753 O O . THR A 1 94 ? 17.781 -3.216 -10.164 1.00 96.88 94 THR A O 1
ATOM 756 N N . VAL A 1 95 ? 18.848 -5.139 -9.729 1.00 98.00 95 VAL A N 1
ATOM 757 C CA . VAL A 1 95 ? 18.468 -5.783 -10.999 1.00 98.00 95 VAL A CA 1
ATOM 758 C C . VAL A 1 95 ? 16.952 -5.946 -11.080 1.00 98.00 95 VAL A C 1
ATOM 760 O O . VAL A 1 95 ? 16.329 -5.374 -11.968 1.00 98.00 95 VAL A O 1
ATOM 763 N N . LEU A 1 96 ? 16.342 -6.630 -10.105 1.00 97.62 96 LEU A N 1
ATOM 764 C CA . LEU A 1 96 ? 14.888 -6.817 -10.112 1.00 97.62 96 LEU A CA 1
ATOM 765 C C . LEU A 1 96 ? 14.129 -5.504 -9.897 1.00 97.62 96 LEU A C 1
ATOM 767 O O . LEU A 1 96 ? 13.055 -5.329 -10.463 1.00 97.62 96 LEU A O 1
ATOM 771 N N . ALA A 1 97 ? 14.675 -4.561 -9.123 1.00 97.25 97 ALA A N 1
ATOM 772 C CA . ALA A 1 97 ? 14.068 -3.240 -9.000 1.00 97.25 97 ALA A CA 1
ATOM 773 C C . ALA A 1 97 ? 14.011 -2.507 -10.351 1.00 97.25 97 ALA A C 1
ATOM 775 O O . ALA A 1 97 ? 12.984 -1.914 -10.670 1.00 97.25 97 ALA A O 1
ATOM 776 N N . ASN A 1 98 ? 15.070 -2.582 -11.163 1.00 96.44 98 ASN A N 1
ATOM 777 C CA . ASN A 1 98 ? 15.087 -1.990 -12.501 1.00 96.44 98 ASN A CA 1
ATOM 778 C C . ASN A 1 98 ? 14.092 -2.679 -13.442 1.00 96.44 98 ASN A C 1
ATOM 780 O O . ASN A 1 98 ? 13.384 -1.990 -14.173 1.00 96.44 98 ASN A O 1
ATOM 784 N N . A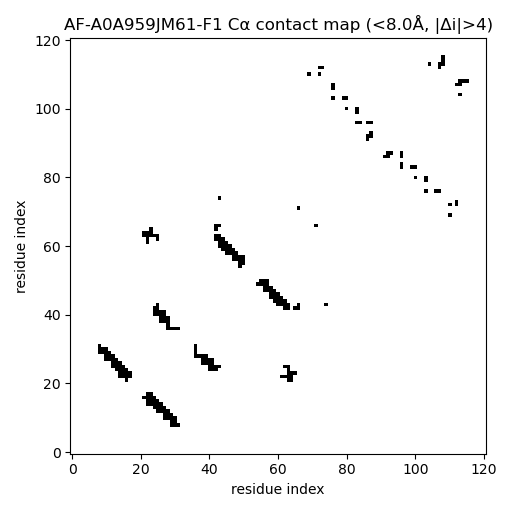SP A 1 99 ? 13.981 -4.007 -13.383 1.00 98.12 99 ASP A N 1
ATOM 785 C CA . ASP A 1 99 ? 12.994 -4.751 -14.176 1.00 98.12 99 ASP A CA 1
ATOM 786 C C . ASP A 1 99 ? 11.556 -4.346 -13.805 1.00 98.12 99 ASP A C 1
ATOM 788 O O . ASP A 1 99 ? 10.707 -4.156 -14.679 1.00 98.12 99 ASP A O 1
ATOM 792 N N . MET A 1 100 ? 11.280 -4.138 -12.511 1.00 98.06 100 MET A N 1
ATOM 793 C CA . MET A 1 100 ? 9.993 -3.607 -12.053 1.00 98.06 100 MET A CA 1
ATOM 794 C C . MET A 1 100 ? 9.740 -2.199 -12.601 1.00 98.06 100 MET A C 1
ATOM 796 O O . MET A 1 100 ? 8.643 -1.937 -13.089 1.00 98.06 100 MET A O 1
ATOM 800 N N . GLN A 1 101 ? 10.735 -1.306 -12.552 1.00 96.12 101 GLN A N 1
ATOM 801 C CA . GLN A 1 101 ? 10.610 0.055 -13.092 1.00 96.12 101 GLN A CA 1
ATOM 802 C C . GLN A 1 101 ? 10.356 0.046 -14.606 1.00 96.12 101 GLN A C 1
ATOM 804 O O . GLN A 1 101 ? 9.479 0.765 -15.071 1.00 96.12 101 GLN A O 1
ATOM 809 N N . ALA A 1 102 ? 11.013 -0.837 -15.363 1.00 97.12 102 ALA A N 1
ATOM 810 C CA . ALA A 1 102 ? 10.754 -0.989 -16.795 1.00 97.12 102 ALA A CA 1
ATOM 811 C C . ALA A 1 102 ? 9.293 -1.385 -17.079 1.00 97.12 102 ALA A C 1
ATOM 813 O O . ALA A 1 102 ? 8.661 -0.846 -17.991 1.00 97.12 102 ALA A O 1
ATOM 814 N N . PHE A 1 103 ? 8.720 -2.286 -16.273 1.00 97.88 103 PHE A N 1
ATOM 815 C CA . PHE A 1 103 ? 7.297 -2.612 -16.374 1.00 97.88 103 PHE A CA 1
ATOM 816 C C . PHE A 1 103 ? 6.392 -1.443 -15.956 1.00 97.88 103 PHE A C 1
ATOM 818 O O . PHE A 1 103 ? 5.351 -1.222 -16.572 1.00 97.88 103 PHE A O 1
ATOM 825 N N . ILE A 1 104 ? 6.771 -0.678 -14.931 1.00 97.69 104 ILE A N 1
ATOM 826 C CA . ILE A 1 104 ? 6.024 0.509 -14.491 1.00 97.69 104 ILE A CA 1
ATOM 827 C C . ILE A 1 104 ? 5.978 1.564 -15.601 1.00 97.69 104 ILE A C 1
ATOM 829 O O . ILE A 1 104 ? 4.909 2.118 -15.863 1.00 97.69 104 ILE A O 1
ATOM 833 N N . ASP A 1 105 ? 7.087 1.799 -16.300 1.00 96.00 105 ASP A N 1
ATOM 834 C CA . ASP A 1 105 ? 7.146 2.716 -17.443 1.00 96.00 105 ASP A CA 1
ATOM 835 C C . ASP A 1 105 ? 6.299 2.208 -18.617 1.00 96.00 105 ASP A C 1
ATOM 837 O O . ASP A 1 105 ? 5.533 2.963 -19.226 1.00 96.00 105 ASP A O 1
ATOM 841 N N . TYR A 1 106 ? 6.348 0.902 -18.892 1.00 96.62 106 TYR A N 1
ATOM 842 C CA . TYR A 1 106 ? 5.443 0.260 -19.844 1.00 96.62 106 TYR A CA 1
ATOM 843 C C . TYR A 1 106 ? 3.967 0.485 -19.464 1.00 96.62 106 TYR A C 1
ATOM 845 O O . TYR A 1 106 ? 3.175 0.922 -20.301 1.00 96.62 106 TYR A O 1
ATOM 853 N N . PHE A 1 107 ? 3.593 0.258 -18.202 1.00 97.31 107 PHE A N 1
ATOM 854 C CA . PHE A 1 107 ? 2.232 0.479 -17.712 1.00 97.31 107 PHE A CA 1
ATOM 855 C C . PHE A 1 107 ? 1.820 1.947 -17.869 1.00 97.31 107 PHE A C 1
ATOM 857 O O . PHE A 1 107 ? 0.756 2.239 -18.415 1.00 97.31 107 PHE A O 1
ATOM 864 N N . GLY A 1 108 ? 2.678 2.880 -17.446 1.00 96.31 108 GLY A N 1
ATOM 865 C CA . GLY A 1 108 ? 2.429 4.318 -17.525 1.00 96.31 108 GLY A CA 1
ATOM 866 C C . GLY A 1 108 ? 2.246 4.824 -18.958 1.00 96.31 108 GLY A C 1
ATOM 867 O O . GLY A 1 108 ? 1.359 5.635 -19.213 1.00 96.31 108 GLY A O 1
ATOM 868 N N . THR A 1 109 ? 3.028 4.322 -19.914 1.00 95.69 109 THR A N 1
ATOM 869 C CA . THR A 1 109 ? 2.898 4.694 -21.336 1.00 95.69 109 THR A CA 1
ATOM 870 C C . THR A 1 109 ? 1.645 4.113 -21.997 1.00 95.69 109 THR A C 1
ATOM 872 O O . THR A 1 109 ? 1.047 4.768 -22.853 1.00 95.69 109 THR A O 1
ATOM 875 N N . HIS A 1 110 ? 1.214 2.908 -21.606 1.00 95.31 110 HIS A N 1
ATOM 876 C CA . HIS A 1 110 ? 0.021 2.254 -22.166 1.00 95.31 110 HIS A CA 1
ATOM 877 C C . HIS A 1 110 ? -1.285 2.805 -21.597 1.00 95.31 110 HIS A C 1
ATOM 879 O O . HIS A 1 110 ? -2.277 2.895 -22.316 1.00 95.31 110 HIS A O 1
ATOM 885 N N . THR A 1 111 ? -1.273 3.215 -20.332 1.00 94.88 111 THR A N 1
ATOM 886 C CA . THR A 1 111 ? -2.400 3.902 -19.680 1.00 94.88 111 THR A CA 1
ATOM 887 C C . THR A 1 111 ? -2.461 5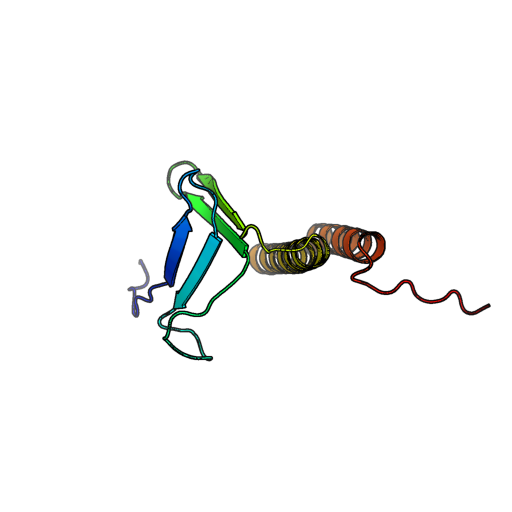.395 -20.018 1.00 94.88 111 THR A C 1
ATOM 889 O O . THR A 1 111 ? -3.434 6.064 -19.686 1.00 94.88 111 THR A O 1
ATOM 892 N N . GLY A 1 112 ? -1.438 5.943 -20.686 1.00 93.31 112 GLY A N 1
ATOM 893 C CA . GLY A 1 112 ? -1.360 7.367 -21.026 1.00 93.31 112 GLY A CA 1
ATOM 894 C C . GLY A 1 112 ? -1.007 8.280 -19.845 1.00 93.31 112 GLY A C 1
ATOM 895 O O . GLY A 1 112 ? -1.120 9.498 -19.962 1.00 93.31 112 GLY A O 1
ATOM 896 N N . ILE A 1 113 ? -0.569 7.716 -18.715 1.00 92.94 113 ILE A N 1
ATOM 897 C CA . ILE A 1 113 ? -0.070 8.464 -17.548 1.00 92.94 113 ILE A CA 1
ATOM 898 C C . ILE A 1 113 ? 1.269 9.129 -17.866 1.00 92.94 113 ILE A C 1
ATOM 900 O O . ILE A 1 113 ? 1.510 10.268 -17.466 1.00 92.94 113 ILE A O 1
ATOM 904 N N . ILE A 1 114 ? 2.141 8.402 -18.567 1.00 89.50 114 ILE A N 1
ATOM 905 C CA . ILE A 1 114 ? 3.389 8.928 -19.109 1.00 89.50 114 ILE A CA 1
ATOM 906 C 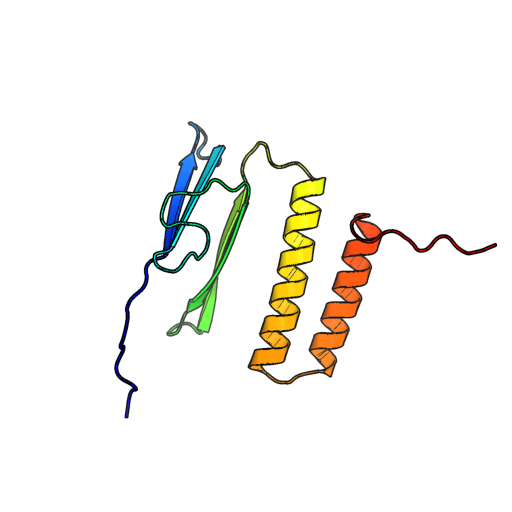C . ILE A 1 114 ? 3.094 9.356 -20.550 1.00 89.50 114 ILE A C 1
ATOM 908 O O . ILE A 1 114 ? 2.680 8.512 -21.352 1.00 89.50 114 ILE A O 1
ATOM 912 N N . PRO A 1 115 ? 3.293 10.639 -20.900 1.00 80.94 115 PRO A N 1
ATOM 913 C CA . PRO A 1 115 ? 3.188 11.083 -22.281 1.00 80.94 115 PRO A CA 1
ATOM 914 C C . PRO A 1 115 ? 4.146 10.275 -23.157 1.00 80.94 115 PRO A C 1
ATOM 916 O O . PRO A 1 115 ? 5.309 10.094 -22.797 1.00 80.94 115 PRO A O 1
ATOM 919 N N . LYS A 1 116 ? 3.680 9.805 -24.316 1.00 74.19 116 LYS A N 1
ATOM 920 C CA . LYS A 1 116 ? 4.597 9.286 -25.334 1.00 74.19 116 LYS A CA 1
ATOM 921 C C . LYS A 1 116 ? 5.433 10.467 -25.814 1.00 74.19 116 LYS A C 1
ATOM 923 O O . LYS A 1 116 ? 4.853 11.485 -26.190 1.00 74.19 116 LYS A O 1
ATOM 928 N N . GLU A 1 117 ? 6.759 10.361 -25.753 1.00 68.81 117 GLU A N 1
ATOM 929 C CA . GLU A 1 117 ? 7.617 11.343 -26.413 1.00 68.81 117 GLU A CA 1
ATOM 930 C C . GLU A 1 117 ? 7.172 11.421 -27.875 1.00 68.81 117 GLU A C 1
ATOM 932 O O . GLU A 1 117 ? 7.104 10.398 -28.559 1.00 68.81 117 GLU A O 1
ATOM 937 N N . GLU A 1 118 ? 6.775 12.613 -28.325 1.00 55.72 118 GLU A N 1
ATOM 938 C CA . GLU A 1 118 ? 6.525 12.853 -29.741 1.00 55.72 118 GLU A CA 1
ATOM 939 C C . GLU A 1 118 ? 7.804 12.452 -30.477 1.00 55.72 118 GLU A C 1
ATOM 941 O O . GLU A 1 118 ? 8.870 13.012 -30.204 1.00 55.72 118 GLU A O 1
ATOM 946 N N . GLU A 1 119 ? 7.712 11.454 -31.364 1.00 50.12 119 GLU A N 1
ATOM 947 C CA . GLU A 1 119 ? 8.761 11.169 -32.336 1.00 50.12 119 GLU A CA 1
ATOM 948 C C . GLU A 1 119 ? 9.061 12.499 -33.025 1.00 50.12 119 GLU A C 1
ATOM 950 O O . GLU A 1 119 ? 8.260 12.995 -33.819 1.00 50.12 119 GLU A O 1
ATOM 955 N N . LYS A 1 120 ? 10.173 13.140 -32.647 1.00 42.66 120 LYS A N 1
ATOM 956 C CA . LYS A 1 120 ? 10.670 14.318 -33.347 1.00 42.66 120 LYS A CA 1
ATOM 957 C C . LYS A 1 120 ? 10.994 13.857 -34.762 1.00 42.66 120 LYS A C 1
ATOM 959 O O . LYS A 1 120 ? 12.045 13.258 -34.988 1.00 42.66 120 LYS A O 1
ATOM 964 N N . SER A 1 121 ? 10.027 14.069 -35.653 1.00 40.22 121 SER A N 1
ATOM 965 C CA . SER A 1 121 ? 10.164 13.949 -37.100 1.00 40.22 121 SER A CA 1
ATOM 966 C C . SER A 1 121 ? 11.259 14.864 -37.631 1.00 40.22 121 SER A C 1
ATOM 968 O O . SER A 1 121 ? 11.544 15.909 -37.001 1.00 40.22 121 SER A O 1
#

Radius of gyration: 18.3 Å; Cα contacts (8 Å, |Δi|>4): 131; chains: 1; bounding box: 46×35×60 Å

Secondary structure (DSSP, 8-state):
-PPPP-----EEEEEEE-TTS-EEEEEEEETT-TT-SS-EEESEEEEEEE-TTT--EEEEEEE-TT--HHHHHHHHHHHHHHHHHHHHHHH--HHHHHHHHHHHHHHHHHTTSSPPPP---

Sequence (121 aa):
MANPVKKVSSIQINIGLNDKKIPETIEWKSDDNPNGTGFTPCKALSLSLFDKEYLDTLKIDLWTTDMQVVEMDRFVYQTLRSIADMYHRATNNTVLANDMQAFIDYFGTHTGIIPKEEEKS

Mean predicted aligned error: 5.22 Å

Solvent-accessible surface area (backbone atoms only — not comparable to full-atom values): 7397 Å² total; per-residue (Å²): 132,84,80,79,86,86,77,87,80,55,76,50,75,52,74,42,57,48,101,84,69,46,42,64,41,35,32,35,30,29,78,79,42,90,92,48,69,57,78,43,80,47,53,64,49,80,46,78,46,75,42,86,86,80,71,43,74,50,75,50,78,49,54,23,77,86,56,47,70,73,56,50,53,51,51,50,51,53,48,51,51,52,49,33,53,50,50,24,74,73,66,69,43,61,67,64,28,48,54,47,48,55,49,48,52,52,50,27,48,74,72,58,75,37,77,75,78,74,78,83,122

Foldseek 3Di:
DDDDDPDDKDKDWDFDADPVRATAWIWIAIPPDPVDGDTDTDFWDWDWDQDPPVRDIDIDTHGHPPQDPLNVLVVVLVVLLVVLVVVCVVPVPPPVSVVSVVVSVVSCVVSVVDPDPPPPD

Nearest PDB structures (foldseek):
  6kf9-assembly1_G  TM=4.786E-01  e=1.383E+00  Thermococcus kodakarensis KOD1
  2lw7-assembly1_A  TM=6.802E-01  e=8.339E+00  Homo sapiens
  7unw-assembly1_Z  TM=3.242E-01  e=2.371E+00  Pseudomonas aeruginosa PAO1
  7r81-assembly1_K1  TM=3.163E-01  e=2.837E+00  Neurospora crassa
  4wf1-assembly2_DX  TM=1.862E-01  e=4.064E+00  Escherichia coli K-12